Protein AF-A0A4Y9RFK7-F1 (afdb_monomer_lite)

Secondary structure (DSSP, 8-state):
----------------------------PPPP--PPPPPPPHHHHHHHHHHHHHHHHHHHHHHHHHHHHHHHTT-HHHHHHHHHHHHHHHHHHHHHHHHHHHHHHH-GGG---HHHHHHHHHHHHHHHHHHHHHHHHHHT--HHHHHHTTS------

Structure (mmCIF, N/CA/C/O backbone):
data_AF-A0A4Y9RFK7-F1
#
_entry.id   AF-A0A4Y9RFK7-F1
#
loop_
_atom_site.group_PDB
_atom_site.id
_atom_site.type_symbol
_atom_site.label_atom_id
_atom_site.label_alt_id
_atom_site.label_comp_id
_atom_site.label_asym_id
_atom_site.label_entity_id
_atom_site.label_seq_id
_atom_site.pdbx_PDB_ins_code
_atom_site.Cartn_x
_atom_site.Cartn_y
_atom_site.Cartn_z
_atom_site.occupancy
_atom_site.B_iso_or_equiv
_atom_site.auth_seq_id
_atom_site.auth_comp_id
_atom_site.auth_asym_id
_atom_site.auth_atom_id
_atom_site.pdbx_PDB_model_num
ATOM 1 N N . MET A 1 1 ? 50.201 -19.411 46.796 1.00 35.50 1 MET A N 1
ATOM 2 C CA . MET A 1 1 ? 49.651 -18.278 46.022 1.00 35.50 1 MET A CA 1
ATOM 3 C C . MET A 1 1 ? 48.158 -18.172 46.291 1.00 35.50 1 MET A C 1
ATOM 5 O O . MET A 1 1 ? 47.474 -19.176 46.194 1.00 35.50 1 MET A O 1
ATOM 9 N N . ARG A 1 2 ? 47.744 -16.964 46.696 1.00 42.09 2 ARG A N 1
ATOM 10 C CA . ARG A 1 2 ? 46.432 -16.292 46.585 1.00 42.09 2 ARG A CA 1
ATOM 11 C C . ARG A 1 2 ? 45.137 -17.130 46.530 1.00 42.09 2 ARG A C 1
ATOM 13 O O . ARG A 1 2 ? 44.749 -17.633 45.489 1.00 42.09 2 ARG A O 1
ATOM 20 N N . LEU A 1 3 ? 44.512 -17.160 47.710 1.00 41.53 3 LEU A N 1
ATOM 21 C CA . LEU A 1 3 ? 43.124 -16.854 48.103 1.00 41.53 3 LEU A CA 1
ATOM 22 C C . LEU A 1 3 ? 41.965 -16.941 47.089 1.00 41.53 3 LEU A C 1
ATOM 24 O O . LEU A 1 3 ? 41.988 -16.389 45.994 1.00 41.53 3 LEU A O 1
ATOM 28 N N . VAL A 1 4 ? 40.928 -17.585 47.627 1.00 50.56 4 VAL A N 1
ATOM 29 C CA . VAL A 1 4 ? 39.681 -18.140 47.097 1.00 50.56 4 VAL A CA 1
ATOM 30 C C . VAL A 1 4 ? 38.500 -17.186 47.356 1.00 50.56 4 VAL A C 1
ATOM 32 O O . VAL A 1 4 ? 38.401 -16.590 48.421 1.00 50.56 4 VAL A O 1
ATOM 35 N N . THR A 1 5 ? 37.651 -17.055 46.339 1.00 45.66 5 THR A N 1
ATOM 36 C CA . THR A 1 5 ? 36.180 -17.212 46.277 1.00 45.66 5 THR A CA 1
ATOM 37 C C . THR A 1 5 ? 35.266 -17.049 47.522 1.00 45.66 5 THR A C 1
ATOM 39 O O . THR A 1 5 ? 35.525 -17.614 48.576 1.00 45.66 5 THR A O 1
ATOM 42 N N . LEU A 1 6 ? 34.085 -16.451 47.249 1.00 46.66 6 LEU A N 1
ATOM 43 C CA . LEU A 1 6 ? 32.746 -16.560 47.890 1.00 46.66 6 LEU A CA 1
ATOM 44 C C . LEU A 1 6 ? 32.514 -15.997 49.309 1.00 46.66 6 LEU A C 1
ATOM 46 O O . LEU A 1 6 ? 33.067 -16.502 50.275 1.00 46.66 6 LEU A O 1
ATOM 50 N N . ALA A 1 7 ? 31.517 -15.103 49.439 1.00 46.25 7 ALA A N 1
ATOM 51 C CA . ALA A 1 7 ? 30.570 -15.112 50.565 1.00 46.25 7 ALA A CA 1
ATOM 52 C C . ALA A 1 7 ? 29.289 -14.292 50.280 1.00 46.25 7 ALA A C 1
ATOM 54 O O . ALA A 1 7 ? 29.321 -13.084 50.066 1.00 46.25 7 ALA A O 1
ATOM 55 N N . THR A 1 8 ? 28.161 -14.994 50.317 1.00 48.16 8 THR A N 1
ATOM 56 C CA . THR A 1 8 ? 26.777 -14.556 50.576 1.00 48.16 8 THR A CA 1
ATOM 57 C C . THR A 1 8 ? 26.568 -14.124 52.037 1.00 48.16 8 THR A C 1
ATOM 59 O O . THR A 1 8 ? 27.173 -14.745 52.905 1.00 48.16 8 THR A O 1
ATOM 62 N N . ALA A 1 9 ? 25.639 -13.201 52.334 1.00 42.56 9 ALA A N 1
ATOM 63 C CA . ALA A 1 9 ? 24.920 -13.120 53.627 1.00 42.56 9 ALA A CA 1
ATOM 64 C C . ALA A 1 9 ? 23.754 -12.106 53.524 1.00 42.56 9 ALA A C 1
ATOM 66 O O . ALA A 1 9 ? 23.988 -10.930 53.273 1.00 42.56 9 ALA A O 1
ATOM 67 N N . THR A 1 10 ? 22.492 -12.533 53.416 1.00 42.91 10 THR A N 1
ATOM 68 C CA . THR A 1 10 ? 21.522 -12.842 54.497 1.00 42.91 10 THR A CA 1
ATOM 69 C C . THR A 1 10 ? 21.111 -11.660 55.379 1.00 42.91 10 THR A C 1
ATOM 71 O O . THR A 1 10 ? 21.932 -11.000 56.004 1.00 42.91 10 THR A O 1
ATOM 74 N N . ALA A 1 11 ? 19.790 -11.475 55.442 1.00 46.78 11 ALA A N 1
ATOM 75 C CA . ALA A 1 11 ? 19.048 -10.544 56.275 1.00 46.78 11 ALA A CA 1
ATOM 76 C C . ALA A 1 11 ? 19.479 -10.548 57.750 1.00 46.78 11 ALA A C 1
ATOM 78 O O . ALA A 1 11 ? 19.645 -11.606 58.354 1.00 46.78 11 ALA A O 1
ATOM 79 N N . ALA A 1 12 ? 19.540 -9.358 58.347 1.00 43.34 12 ALA A N 1
ATOM 80 C CA . ALA A 1 12 ? 19.561 -9.179 59.792 1.00 43.34 12 ALA A CA 1
ATOM 81 C C . ALA A 1 12 ? 18.223 -8.569 60.234 1.00 43.34 12 ALA A C 1
ATOM 83 O O . ALA A 1 12 ? 18.027 -7.356 60.222 1.00 43.34 12 ALA A O 1
ATOM 84 N N . LEU A 1 13 ? 17.295 -9.447 60.615 1.00 45.72 13 LEU A N 1
ATOM 85 C CA . LEU A 1 13 ? 16.199 -9.127 61.524 1.00 45.72 13 LEU A CA 1
ATOM 86 C C . LEU A 1 13 ? 16.816 -8.846 62.901 1.00 45.72 13 LEU A C 1
ATOM 88 O O . LEU A 1 13 ? 17.139 -9.777 63.636 1.00 45.72 13 LEU A O 1
ATOM 92 N N . ALA A 1 14 ? 17.000 -7.574 63.245 1.00 48.59 14 ALA A N 1
ATOM 93 C CA . ALA A 1 14 ? 17.332 -7.164 64.604 1.00 48.59 14 ALA A CA 1
ATOM 94 C C . ALA A 1 14 ? 16.055 -6.689 65.307 1.00 48.59 14 ALA A C 1
ATOM 96 O O . ALA A 1 14 ? 15.638 -5.539 65.196 1.00 48.59 14 ALA A O 1
ATOM 97 N N . LEU A 1 15 ? 15.435 -7.630 66.019 1.00 48.38 15 LEU A N 1
ATOM 98 C CA . LEU A 1 15 ? 14.452 -7.387 67.068 1.00 48.38 15 LEU A CA 1
ATOM 99 C C . LEU A 1 15 ? 15.084 -6.514 68.164 1.00 48.38 15 LEU A C 1
ATOM 101 O O . LEU A 1 15 ? 15.942 -6.978 68.913 1.00 48.38 15 LEU A O 1
ATOM 105 N N . MET A 1 16 ? 14.628 -5.270 68.285 1.00 45.22 16 MET A N 1
ATOM 106 C CA . MET A 1 16 ? 14.790 -4.452 69.486 1.00 45.22 16 MET A CA 1
ATOM 107 C C . MET A 1 16 ? 13.395 -4.177 70.041 1.00 45.22 16 MET A C 1
ATOM 109 O O . MET A 1 16 ? 12.594 -3.464 69.443 1.00 45.22 16 MET A O 1
ATOM 113 N N . ALA A 1 17 ? 13.098 -4.829 71.162 1.00 47.25 17 ALA A N 1
ATOM 114 C CA . ALA A 1 17 ? 11.859 -4.693 71.903 1.00 47.25 17 ALA A CA 1
ATOM 115 C C . ALA A 1 17 ? 11.946 -3.506 72.876 1.00 47.25 17 ALA A C 1
ATOM 117 O O . ALA A 1 17 ? 12.784 -3.504 73.776 1.00 47.25 17 ALA A O 1
ATOM 118 N N . ALA A 1 18 ? 11.031 -2.546 72.734 1.00 38.84 18 ALA A N 1
ATOM 119 C CA . ALA A 1 18 ? 10.603 -1.625 73.787 1.00 38.84 18 ALA A CA 1
ATOM 120 C C . ALA A 1 18 ? 9.074 -1.397 73.652 1.00 38.84 18 ALA A C 1
ATOM 122 O O . ALA A 1 18 ? 8.593 -1.312 72.520 1.00 38.84 18 ALA A O 1
ATOM 123 N N . PRO A 1 19 ? 8.291 -1.362 74.752 1.00 47.94 19 PRO A N 1
ATOM 124 C CA . PRO A 1 19 ? 6.825 -1.330 74.708 1.00 47.94 19 PRO A CA 1
ATOM 125 C C . PRO A 1 19 ? 6.240 0.100 74.722 1.00 47.94 19 PRO A C 1
ATOM 127 O O . PRO A 1 19 ? 6.834 0.997 75.310 1.00 47.94 19 PRO A O 1
ATOM 130 N N . ALA A 1 20 ? 5.019 0.238 74.172 1.00 42.94 20 ALA A N 1
ATOM 131 C CA . ALA A 1 20 ? 4.104 1.403 74.187 1.00 42.94 20 ALA A CA 1
ATOM 132 C C . ALA A 1 20 ? 4.579 2.639 73.381 1.00 42.94 20 ALA A C 1
ATOM 134 O O . ALA A 1 20 ? 5.629 3.200 73.647 1.00 42.94 20 ALA A O 1
ATOM 135 N N . LEU A 1 21 ? 3.863 3.149 72.374 1.00 38.88 21 LEU A N 1
ATOM 136 C CA . LEU A 1 21 ? 2.421 3.391 72.244 1.00 38.88 21 LEU A CA 1
ATOM 137 C C . LEU A 1 21 ? 1.939 3.107 70.810 1.00 38.88 21 LEU A C 1
ATOM 139 O O . LEU A 1 21 ? 2.711 3.165 69.857 1.00 38.88 21 LEU A O 1
ATOM 143 N N . ALA A 1 22 ? 0.645 2.821 70.677 1.00 50.97 22 ALA A N 1
ATOM 144 C CA . ALA A 1 22 ? -0.059 2.639 69.417 1.00 50.97 22 ALA A CA 1
ATOM 145 C C . ALA A 1 22 ? 0.214 3.785 68.428 1.00 50.97 22 ALA A C 1
ATOM 147 O O . ALA A 1 22 ? -0.274 4.899 68.597 1.00 50.97 22 ALA A O 1
ATOM 148 N N . GLN A 1 23 ? 0.960 3.488 67.371 1.00 44.91 23 GLN A N 1
ATOM 149 C CA . GLN A 1 23 ? 0.908 4.255 66.141 1.00 44.91 23 GLN A CA 1
ATOM 150 C C . GLN A 1 23 ? 0.486 3.254 65.075 1.00 44.91 23 GLN A C 1
ATOM 152 O O . GLN A 1 23 ? 1.308 2.507 64.545 1.00 44.91 23 GLN A O 1
ATOM 157 N N . GLU A 1 24 ? -0.827 3.168 64.851 1.00 48.91 24 GLU A N 1
ATOM 158 C CA . GLU A 1 24 ? -1.377 2.567 63.642 1.00 48.91 24 GLU A CA 1
ATOM 159 C C . GLU A 1 24 ? -0.667 3.239 62.467 1.00 48.91 24 GLU A C 1
ATOM 161 O O . GLU A 1 24 ? -0.917 4.399 62.136 1.00 48.91 24 GLU A O 1
ATOM 166 N N . ALA A 1 25 ? 0.307 2.530 61.893 1.00 43.62 25 ALA A N 1
ATOM 167 C CA . ALA A 1 25 ? 0.841 2.886 60.598 1.00 43.62 25 ALA A CA 1
ATOM 168 C C . ALA A 1 25 ? -0.367 2.930 59.654 1.00 43.62 25 ALA A C 1
ATOM 170 O O . ALA A 1 25 ? -1.130 1.956 59.638 1.00 43.62 25 ALA A O 1
ATOM 171 N N . PRO A 1 26 ? -0.588 4.034 58.916 1.00 45.25 26 PRO A N 1
ATOM 172 C CA . PRO A 1 26 ? -1.678 4.085 57.962 1.00 45.25 26 PRO A CA 1
ATOM 173 C C . PRO A 1 26 ? -1.541 2.863 57.064 1.00 45.25 26 PRO A C 1
ATOM 175 O O . PRO A 1 26 ? -0.471 2.633 56.493 1.00 45.25 26 PRO A O 1
ATOM 178 N N . ALA A 1 27 ? -2.595 2.043 57.028 1.00 53.19 27 ALA A N 1
ATOM 179 C CA . ALA A 1 27 ? -2.667 0.891 56.150 1.00 53.19 27 ALA A CA 1
ATOM 180 C C . ALA A 1 27 ? -2.199 1.348 54.768 1.00 53.19 27 ALA A C 1
ATOM 182 O O . ALA A 1 27 ? -2.740 2.316 54.228 1.00 53.19 27 ALA A O 1
ATOM 183 N N . ALA A 1 28 ? -1.149 0.707 54.249 1.00 57.94 28 ALA A N 1
ATOM 184 C CA . ALA A 1 28 ? -0.650 0.990 52.918 1.00 57.94 28 ALA A CA 1
ATOM 185 C C . ALA A 1 28 ? -1.844 0.905 51.964 1.00 57.94 28 ALA A C 1
ATOM 187 O O . ALA A 1 28 ? -2.430 -0.168 51.799 1.00 57.94 28 ALA A O 1
ATOM 188 N N . GLN A 1 29 ? -2.257 2.049 51.410 1.00 62.91 29 GLN A N 1
ATOM 189 C CA . GLN A 1 29 ? -3.296 2.069 50.392 1.00 62.91 29 GLN A CA 1
ATOM 190 C C . GLN A 1 29 ? -2.832 1.123 49.282 1.00 62.91 29 GLN A C 1
ATOM 192 O O . GLN A 1 29 ? -1.682 1.244 48.844 1.00 62.91 29 GLN A O 1
ATOM 197 N N . PRO A 1 30 ? -3.667 0.163 48.850 1.00 58.84 30 PRO A N 1
ATOM 198 C CA . PRO A 1 30 ? -3.309 -0.685 47.730 1.00 58.84 30 PRO A CA 1
ATOM 199 C C . PRO A 1 30 ? -2.997 0.236 46.553 1.00 58.84 30 PRO A C 1
ATOM 201 O O . PRO A 1 30 ? -3.831 1.051 46.153 1.00 58.84 30 PRO A O 1
ATOM 204 N N . ALA A 1 31 ? -1.764 0.149 46.051 1.00 66.44 31 ALA A N 1
ATOM 205 C CA . ALA A 1 31 ? -1.384 0.841 44.835 1.00 66.44 31 ALA A CA 1
ATOM 206 C C . ALA A 1 31 ? -2.400 0.453 43.747 1.00 66.44 31 ALA A C 1
ATOM 208 O O . ALA A 1 31 ? -2.729 -0.735 43.643 1.00 66.44 31 ALA A O 1
ATOM 209 N N . PRO A 1 32 ? -2.940 1.414 42.975 1.00 60.94 32 PRO A N 1
ATOM 210 C CA . PRO A 1 32 ? -3.868 1.094 41.903 1.00 60.94 32 PRO A CA 1
ATOM 211 C C . PRO A 1 32 ? -3.211 0.062 40.990 1.00 60.94 32 PRO A C 1
ATOM 213 O O . PRO A 1 32 ? -2.111 0.283 40.479 1.00 60.94 32 PRO A O 1
ATOM 216 N N . ALA A 1 33 ? -3.868 -1.089 40.839 1.00 66.94 33 ALA A N 1
ATOM 217 C CA . ALA A 1 33 ? -3.428 -2.124 39.926 1.00 66.94 33 ALA A CA 1
ATOM 218 C C . ALA A 1 33 ? -3.358 -1.505 38.527 1.00 66.94 33 ALA A C 1
ATOM 220 O O . ALA A 1 33 ? -4.376 -1.096 37.968 1.00 66.94 33 ALA A O 1
ATOM 221 N N . GLN A 1 34 ? -2.147 -1.387 37.985 1.00 59.50 34 GLN A N 1
ATOM 222 C CA . GLN A 1 34 ? -1.961 -1.016 36.592 1.00 59.50 34 GLN A CA 1
ATOM 223 C C . GLN A 1 34 ? -2.602 -2.117 35.748 1.00 59.50 34 GLN A C 1
ATOM 225 O O . GLN A 1 34 ? -2.154 -3.264 35.766 1.00 59.50 34 GLN A O 1
ATOM 230 N N . ALA A 1 35 ? -3.697 -1.779 35.068 1.00 58.56 35 ALA A N 1
ATOM 231 C CA . ALA A 1 35 ? -4.326 -2.677 34.117 1.00 58.56 35 ALA A CA 1
ATOM 232 C C . ALA A 1 35 ? -3.308 -2.997 33.015 1.00 58.56 35 ALA A C 1
ATOM 234 O O . ALA A 1 35 ? -2.732 -2.089 32.413 1.00 58.56 35 ALA A O 1
ATOM 235 N N . ALA A 1 36 ? -3.066 -4.286 32.779 1.00 61.78 36 ALA A N 1
ATOM 236 C CA . ALA A 1 36 ? -2.283 -4.721 31.634 1.00 61.78 36 ALA A CA 1
ATOM 237 C C . ALA A 1 36 ? -2.958 -4.220 30.341 1.00 61.78 36 ALA A C 1
ATOM 239 O O . ALA A 1 36 ? -4.193 -4.213 30.281 1.00 61.78 36 ALA A O 1
ATOM 240 N N 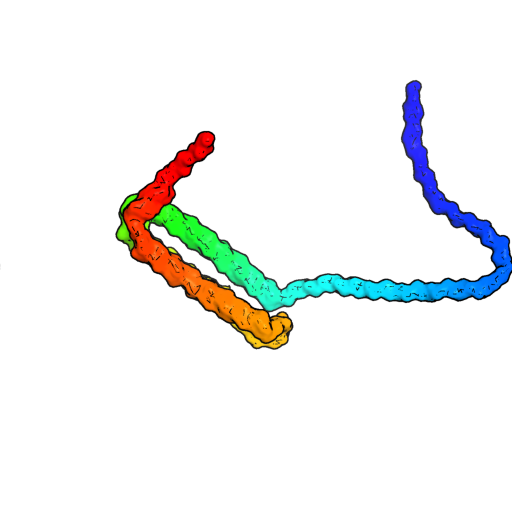. PRO A 1 37 ? -2.187 -3.798 29.320 1.00 55.50 37 PRO A N 1
ATOM 241 C CA . PRO A 1 37 ? -2.760 -3.390 28.045 1.00 55.50 37 PRO A CA 1
ATOM 242 C C . PRO A 1 37 ? -3.606 -4.534 27.474 1.00 55.50 37 PRO A C 1
ATOM 244 O O . PRO A 1 37 ? -3.174 -5.689 27.454 1.00 55.50 37 PRO A O 1
ATOM 247 N N . ALA A 1 38 ? -4.835 -4.212 27.067 1.00 64.75 38 ALA A N 1
ATOM 248 C CA . ALA A 1 38 ? -5.739 -5.174 26.456 1.00 64.75 38 ALA A CA 1
ATOM 249 C C . ALA A 1 38 ? -5.121 -5.709 25.156 1.00 64.75 38 ALA A C 1
ATOM 251 O O . ALA A 1 38 ? -4.535 -4.951 24.383 1.00 64.75 38 ALA A O 1
ATOM 252 N N . ALA A 1 39 ? -5.238 -7.017 24.929 1.00 69.31 39 ALA A N 1
ATOM 253 C CA . ALA A 1 39 ? -4.854 -7.614 23.656 1.00 69.31 39 ALA A CA 1
ATOM 254 C C . ALA A 1 39 ? -5.735 -7.049 22.523 1.00 69.31 39 ALA A C 1
ATOM 256 O O . ALA A 1 39 ? -6.917 -6.787 22.775 1.00 69.31 39 ALA A O 1
ATOM 257 N N . PRO A 1 40 ? -5.193 -6.884 21.300 1.00 74.12 40 PRO A N 1
ATOM 258 C CA . PRO A 1 40 ? -5.962 -6.385 20.167 1.00 74.12 40 PRO A CA 1
ATOM 259 C C . PRO A 1 40 ? -7.160 -7.292 19.898 1.00 74.12 40 PRO A C 1
ATOM 261 O O . PRO A 1 40 ? -7.071 -8.523 19.999 1.00 74.12 40 PRO A O 1
ATOM 264 N N . SER A 1 41 ? -8.290 -6.683 19.560 1.00 84.19 41 SER A N 1
ATOM 265 C CA . SER A 1 41 ? -9.490 -7.424 19.193 1.00 84.19 41 SER A CA 1
ATOM 266 C C . SER A 1 41 ? -9.277 -8.210 17.886 1.00 84.19 41 SER A C 1
ATOM 268 O O . SER A 1 41 ? -8.435 -7.850 17.060 1.00 84.19 41 SER A O 1
ATOM 270 N N . PRO A 1 42 ? -10.062 -9.275 17.634 1.00 86.19 42 PRO A N 1
ATOM 271 C CA . PRO A 1 42 ? -10.014 -9.996 16.361 1.00 86.19 42 PRO A CA 1
ATOM 272 C C . PRO A 1 42 ? -10.259 -9.095 15.141 1.00 86.19 42 PRO A C 1
ATOM 274 O O . PRO A 1 42 ? -9.704 -9.344 14.074 1.00 86.19 42 PRO A O 1
ATOM 277 N N . ALA A 1 43 ? -11.075 -8.048 15.301 1.00 85.62 43 ALA A N 1
ATOM 278 C CA . ALA A 1 43 ? -11.343 -7.069 14.255 1.00 85.62 43 ALA A CA 1
ATOM 279 C C . ALA A 1 43 ? -10.098 -6.223 13.947 1.00 85.62 43 ALA A C 1
ATOM 281 O O . ALA A 1 43 ? -9.722 -6.100 12.786 1.00 85.62 43 ALA A O 1
ATOM 282 N N . GLU A 1 44 ? -9.407 -5.719 14.973 1.00 87.00 44 GLU A N 1
ATOM 283 C CA . GLU A 1 44 ? -8.134 -5.003 14.800 1.00 87.00 44 GLU A CA 1
ATOM 284 C C . GLU A 1 44 ? -7.069 -5.890 14.145 1.00 87.00 44 GLU A C 1
ATOM 286 O O . GLU A 1 44 ? -6.373 -5.445 13.237 1.00 87.00 44 GLU A O 1
ATOM 291 N N . ALA A 1 45 ? -6.983 -7.165 14.538 1.00 90.19 45 ALA A N 1
ATOM 292 C CA . ALA A 1 45 ? -6.055 -8.114 13.925 1.00 90.19 45 ALA A CA 1
ATOM 293 C C . ALA A 1 45 ? -6.351 -8.355 12.431 1.00 90.19 45 ALA A C 1
ATOM 295 O O . ALA A 1 45 ? -5.424 -8.477 11.633 1.00 90.19 45 ALA A O 1
ATOM 296 N N . ALA A 1 46 ? -7.627 -8.394 12.032 1.00 89.31 46 ALA A N 1
ATOM 297 C CA . ALA A 1 46 ? -8.010 -8.529 10.626 1.00 89.31 46 ALA A CA 1
ATOM 298 C C . ALA A 1 46 ? -7.656 -7.278 9.802 1.00 89.31 46 ALA A C 1
ATOM 300 O O . ALA A 1 46 ? -7.184 -7.402 8.672 1.00 89.31 46 ALA A O 1
ATOM 301 N N . ILE A 1 47 ? -7.835 -6.082 10.372 1.00 92.81 47 ILE A N 1
ATOM 302 C CA . ILE A 1 47 ? -7.418 -4.825 9.732 1.00 92.81 47 ILE A CA 1
ATOM 303 C C . ILE A 1 47 ? -5.900 -4.755 9.599 1.00 92.81 47 ILE A C 1
ATOM 305 O O . ILE A 1 47 ? -5.413 -4.386 8.534 1.00 92.81 47 ILE A O 1
ATOM 309 N N . GLN A 1 48 ? -5.162 -5.147 10.639 1.00 92.62 48 GLN A N 1
ATOM 310 C CA . GLN A 1 48 ? -3.703 -5.230 10.600 1.00 92.62 48 GLN A CA 1
ATOM 311 C C . GLN A 1 48 ? -3.240 -6.155 9.467 1.00 92.62 48 GLN A C 1
ATOM 313 O O . GLN A 1 48 ? -2.405 -5.753 8.664 1.00 92.62 48 GLN A O 1
ATOM 318 N N . ALA A 1 49 ? -3.839 -7.342 9.343 1.00 92.94 49 ALA A N 1
ATOM 319 C CA . ALA A 1 49 ? -3.489 -8.293 8.291 1.00 92.94 49 ALA A CA 1
ATOM 320 C C . ALA A 1 49 ? -3.756 -7.742 6.877 1.00 92.94 49 ALA A C 1
ATOM 322 O O . ALA A 1 49 ? -2.928 -7.918 5.980 1.00 92.94 49 ALA A O 1
ATOM 323 N N . GLU A 1 50 ? -4.878 -7.044 6.655 1.00 92.19 50 GLU A N 1
ATOM 324 C CA . GLU A 1 50 ? -5.113 -6.401 5.354 1.00 92.19 50 GLU A CA 1
ATOM 325 C C . GLU A 1 50 ? -4.211 -5.185 5.121 1.00 92.19 50 GLU A C 1
ATOM 327 O O . GLU A 1 50 ? -3.831 -4.948 3.974 1.00 92.19 50 GLU A O 1
ATOM 332 N N . ALA A 1 51 ? -3.811 -4.457 6.168 1.00 93.25 51 ALA A N 1
ATOM 333 C CA . ALA A 1 51 ? -2.830 -3.380 6.056 1.00 93.25 51 ALA A CA 1
ATOM 334 C C . ALA A 1 51 ? -1.462 -3.920 5.614 1.00 93.25 51 ALA A C 1
ATOM 336 O O . ALA A 1 51 ? -0.897 -3.421 4.644 1.00 93.25 51 ALA A O 1
ATOM 337 N N . GLU A 1 52 ? -0.972 -4.983 6.258 1.00 95.06 52 GLU A N 1
ATOM 338 C CA . GLU A 1 52 ? 0.283 -5.655 5.895 1.00 95.06 52 GLU A CA 1
ATOM 339 C C . GLU A 1 52 ? 0.237 -6.185 4.461 1.00 95.06 52 GLU A C 1
ATOM 341 O O . GLU A 1 52 ? 1.179 -6.021 3.684 1.00 95.06 52 GLU A O 1
ATOM 346 N N . LYS A 1 53 ? -0.890 -6.786 4.072 1.00 94.25 53 LYS A N 1
ATOM 347 C CA . LYS A 1 53 ? -1.090 -7.249 2.703 1.00 94.25 53 LYS A CA 1
ATOM 348 C C . LYS A 1 53 ? -1.059 -6.083 1.725 1.00 94.25 53 LYS A C 1
ATOM 350 O O . LYS A 1 53 ? -0.364 -6.183 0.717 1.00 94.25 53 LYS A O 1
ATOM 355 N N . PHE A 1 54 ? -1.804 -5.007 1.986 1.00 94.88 54 PHE A N 1
ATOM 356 C CA . PHE A 1 54 ? -1.810 -3.793 1.166 1.00 94.88 54 PHE A CA 1
ATOM 357 C C . PHE A 1 54 ? -0.406 -3.207 1.005 1.00 94.88 54 PHE A C 1
ATOM 359 O O . PHE A 1 54 ? 0.001 -2.954 -0.128 1.00 94.88 54 PHE A O 1
ATOM 366 N N . GLU A 1 55 ? 0.350 -3.076 2.093 1.00 94.44 55 GLU A N 1
ATOM 367 C CA . GLU A 1 55 ? 1.737 -2.601 2.082 1.00 94.44 55 GLU A CA 1
ATOM 368 C C . GLU A 1 55 ? 2.624 -3.474 1.187 1.00 94.44 55 GLU A C 1
ATOM 370 O O . GLU A 1 55 ? 3.195 -2.970 0.218 1.00 94.44 55 GLU A O 1
ATOM 375 N N . ALA A 1 56 ? 2.627 -4.791 1.408 1.00 95.25 56 ALA A N 1
ATOM 376 C CA . ALA A 1 56 ? 3.386 -5.731 0.585 1.00 95.25 56 ALA A CA 1
ATOM 377 C C . ALA A 1 56 ? 2.971 -5.675 -0.898 1.00 95.25 56 ALA A C 1
ATOM 379 O O . ALA A 1 56 ? 3.803 -5.792 -1.800 1.00 95.25 56 ALA A O 1
ATOM 380 N N . GLY A 1 57 ? 1.680 -5.462 -1.170 1.00 93.50 57 GLY A N 1
ATOM 381 C CA . GLY A 1 57 ? 1.171 -5.272 -2.526 1.00 93.50 57 GLY A CA 1
ATOM 382 C C . GLY A 1 57 ? 1.709 -4.000 -3.180 1.00 93.50 57 GLY A C 1
ATOM 383 O O . GLY A 1 57 ? 2.134 -4.033 -4.333 1.00 93.50 57 GLY A O 1
ATOM 384 N N . VAL A 1 58 ? 1.752 -2.887 -2.447 1.00 92.44 58 VAL A N 1
ATOM 385 C CA . VAL A 1 58 ? 2.314 -1.620 -2.936 1.00 92.44 58 VAL A CA 1
ATOM 386 C C . VAL A 1 58 ? 3.817 -1.743 -3.193 1.00 92.44 58 VAL A C 1
ATOM 388 O O . VAL A 1 58 ? 4.299 -1.259 -4.219 1.00 92.44 58 VAL A O 1
ATOM 391 N N . GLU A 1 59 ? 4.568 -2.400 -2.312 1.00 94.44 59 GLU A N 1
ATOM 392 C CA . GLU A 1 59 ? 5.998 -2.665 -2.519 1.00 94.44 59 GLU A CA 1
ATOM 393 C C . GLU A 1 59 ? 6.242 -3.518 -3.768 1.00 94.44 59 GLU A C 1
ATOM 395 O O . GLU A 1 59 ? 7.073 -3.171 -4.613 1.00 94.44 59 GLU A O 1
ATOM 400 N N . GLN A 1 60 ? 5.472 -4.595 -3.931 1.00 95.31 60 GLN A N 1
ATOM 401 C CA . GLN A 1 60 ? 5.567 -5.462 -5.100 1.00 95.31 60 GLN A CA 1
ATOM 402 C C . GLN A 1 60 ? 5.220 -4.709 -6.390 1.00 95.31 60 GLN A C 1
ATOM 404 O O . GLN A 1 60 ? 5.971 -4.787 -7.364 1.00 95.31 60 GLN A O 1
ATOM 409 N N . MET A 1 61 ? 4.140 -3.923 -6.382 1.00 94.81 61 MET A N 1
ATOM 410 C CA . MET A 1 61 ? 3.745 -3.089 -7.516 1.00 94.81 61 MET A CA 1
ATOM 411 C C . MET A 1 61 ? 4.874 -2.132 -7.911 1.00 94.81 61 MET A C 1
ATOM 413 O O . MET A 1 61 ? 5.201 -2.006 -9.091 1.00 94.81 61 MET A O 1
ATOM 417 N N . GLN A 1 62 ? 5.498 -1.462 -6.939 1.00 92.50 62 GLN A N 1
ATOM 418 C CA . GLN A 1 62 ? 6.617 -0.557 -7.203 1.00 92.50 62 GLN A CA 1
ATOM 419 C C . GLN A 1 62 ? 7.814 -1.294 -7.810 1.00 92.50 62 GLN A C 1
ATOM 421 O O . GLN A 1 62 ? 8.402 -0.800 -8.774 1.00 92.50 62 GLN A O 1
ATOM 426 N N . ALA A 1 63 ? 8.150 -2.482 -7.302 1.00 95.00 63 ALA A N 1
ATOM 427 C CA . ALA A 1 63 ? 9.226 -3.300 -7.853 1.00 95.00 63 ALA A CA 1
ATOM 428 C C . ALA A 1 63 ? 8.947 -3.719 -9.309 1.00 95.00 63 ALA A C 1
ATOM 430 O O . ALA A 1 63 ? 9.829 -3.594 -10.163 1.00 95.00 63 ALA A O 1
ATOM 431 N N . GLU A 1 64 ? 7.718 -4.145 -9.623 1.00 95.81 64 GLU A N 1
ATOM 432 C CA . GLU A 1 64 ? 7.300 -4.466 -10.995 1.00 95.81 64 GLU A CA 1
ATOM 433 C C . GLU A 1 64 ? 7.415 -3.244 -11.917 1.00 95.81 64 GLU A C 1
ATOM 435 O O . GLU A 1 64 ? 7.965 -3.343 -13.014 1.00 95.81 64 GLU A O 1
ATOM 440 N N . LEU A 1 65 ? 6.977 -2.066 -11.466 1.00 94.19 65 LEU A N 1
ATOM 441 C CA . LEU A 1 65 ? 7.061 -0.830 -12.248 1.00 94.19 65 LEU A CA 1
ATOM 442 C C . LEU A 1 65 ? 8.511 -0.378 -12.482 1.00 94.19 65 LEU A C 1
ATOM 444 O O . LEU A 1 65 ? 8.844 0.087 -13.573 1.00 94.19 65 LEU A O 1
ATOM 448 N N . VAL A 1 66 ? 9.410 -0.555 -11.511 1.00 92.88 66 VAL A N 1
ATOM 449 C CA . VAL A 1 66 ? 10.852 -0.306 -11.700 1.00 92.88 66 VAL A CA 1
ATOM 450 C C . VAL A 1 66 ? 11.456 -1.281 -12.717 1.00 92.88 66 VAL A C 1
ATOM 452 O O . VAL A 1 66 ? 12.235 -0.866 -13.584 1.00 92.88 66 VAL A O 1
ATOM 455 N N . ALA A 1 67 ? 11.076 -2.559 -12.666 1.00 94.69 67 ALA A N 1
ATOM 456 C CA . ALA A 1 67 ? 11.519 -3.555 -13.639 1.00 94.69 67 ALA A CA 1
ATOM 457 C C . ALA A 1 67 ? 11.023 -3.222 -15.055 1.00 94.69 67 ALA A C 1
ATOM 459 O O . ALA A 1 67 ? 11.806 -3.260 -16.006 1.00 94.69 67 ALA A O 1
ATOM 460 N N . LEU A 1 68 ? 9.760 -2.811 -15.194 1.00 95.12 68 LEU A N 1
ATOM 461 C CA . LEU A 1 68 ? 9.189 -2.372 -16.468 1.00 95.12 68 LEU A CA 1
ATOM 462 C C . LEU A 1 68 ? 9.863 -1.112 -17.004 1.00 95.12 68 LEU A C 1
ATOM 464 O O . LEU A 1 68 ? 10.149 -1.040 -18.196 1.00 95.12 68 LEU A O 1
ATOM 468 N N . ARG A 1 69 ? 10.180 -0.144 -16.140 1.00 92.44 69 ARG A N 1
ATOM 469 C CA . ARG A 1 69 ? 10.953 1.047 -16.523 1.00 92.44 69 ARG A CA 1
ATOM 470 C C . ARG A 1 69 ? 12.314 0.664 -17.094 1.00 92.44 69 ARG A C 1
ATOM 472 O O . ARG A 1 69 ? 12.702 1.158 -18.147 1.00 92.44 69 ARG A O 1
ATOM 479 N N . THR A 1 70 ? 13.014 -0.238 -16.413 1.00 91.88 70 THR A N 1
ATOM 480 C CA . THR A 1 70 ? 14.330 -0.729 -16.841 1.00 91.88 70 THR A CA 1
ATOM 481 C C . THR A 1 70 ? 14.236 -1.468 -18.177 1.00 91.88 70 THR A C 1
ATOM 483 O O . THR A 1 70 ? 15.052 -1.244 -19.064 1.00 91.88 70 THR A O 1
ATOM 486 N N . ALA A 1 71 ? 13.214 -2.310 -18.352 1.00 92.88 71 ALA A N 1
ATOM 487 C CA . ALA A 1 71 ? 12.985 -3.050 -19.591 1.00 92.88 71 ALA A CA 1
ATOM 488 C C . ALA A 1 71 ? 12.544 -2.154 -20.763 1.00 92.88 71 ALA A C 1
ATOM 490 O O . ALA A 1 71 ? 12.829 -2.470 -21.918 1.00 92.88 71 ALA A O 1
ATOM 491 N N . ALA A 1 72 ? 11.838 -1.056 -20.484 1.00 93.00 72 ALA A N 1
ATOM 492 C CA . ALA A 1 72 ? 11.396 -0.095 -21.489 1.00 93.00 72 ALA A CA 1
ATOM 493 C C . ALA A 1 72 ? 12.518 0.854 -21.944 1.00 93.00 72 ALA A C 1
ATOM 495 O O . ALA A 1 72 ? 12.487 1.348 -23.072 1.00 93.00 72 ALA A O 1
ATOM 496 N N . GLY A 1 73 ? 13.524 1.115 -21.105 1.00 90.19 73 GLY A N 1
ATOM 497 C CA . GLY A 1 73 ? 14.584 2.062 -21.441 1.00 90.19 73 GLY A CA 1
ATOM 498 C C . GLY A 1 73 ? 14.017 3.475 -21.621 1.00 90.19 73 GLY A C 1
ATOM 499 O O . GLY A 1 73 ? 13.313 3.976 -20.747 1.00 90.19 73 GLY A O 1
ATOM 500 N N . ALA A 1 74 ? 14.316 4.127 -22.745 1.00 90.12 74 ALA A N 1
ATOM 501 C CA . ALA A 1 74 ? 13.766 5.445 -23.085 1.00 90.12 74 ALA A CA 1
ATOM 502 C C . 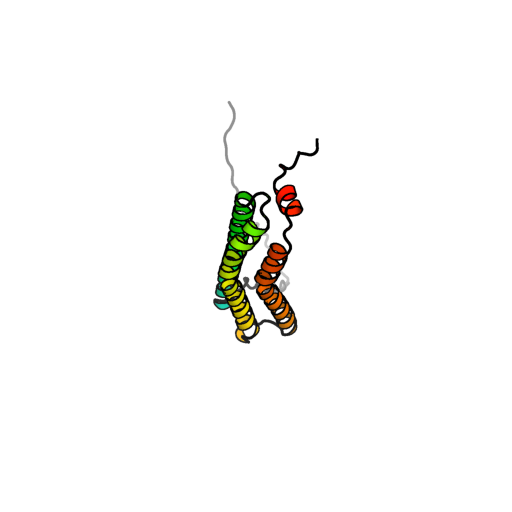ALA A 1 74 ? 12.385 5.381 -23.779 1.00 90.12 74 ALA A C 1
ATOM 504 O O . ALA A 1 74 ? 11.832 6.420 -24.146 1.00 90.12 74 ALA A O 1
ATOM 505 N N . ASP A 1 75 ? 11.824 4.184 -23.983 1.00 94.31 75 ASP A N 1
ATOM 506 C CA . ASP A 1 75 ? 10.532 4.005 -24.647 1.00 94.31 75 ASP A CA 1
ATOM 507 C C . ASP A 1 75 ? 9.370 4.266 -23.674 1.00 94.31 75 ASP A C 1
ATOM 509 O O . ASP A 1 75 ? 8.885 3.380 -22.964 1.00 94.31 75 ASP A O 1
ATOM 513 N N . ALA A 1 76 ? 8.916 5.520 -23.647 1.00 93.25 76 ALA A N 1
ATOM 514 C CA . ALA A 1 76 ? 7.796 5.939 -22.812 1.00 93.25 76 ALA A CA 1
ATOM 515 C C . ALA A 1 76 ? 6.479 5.249 -23.173 1.00 93.25 76 ALA A C 1
ATOM 517 O O . ALA A 1 76 ? 5.712 4.903 -22.275 1.00 93.25 76 ALA A O 1
ATOM 518 N N . ALA A 1 77 ? 6.229 4.998 -24.460 1.00 94.62 77 ALA A N 1
ATOM 519 C CA . ALA A 1 77 ? 5.003 4.342 -24.899 1.00 94.62 77 ALA A CA 1
ATOM 520 C C . ALA A 1 77 ? 4.958 2.889 -24.410 1.00 94.62 77 ALA A C 1
ATOM 522 O O . ALA A 1 77 ? 3.927 2.436 -23.909 1.00 94.62 77 ALA A O 1
ATOM 523 N N . LYS A 1 78 ? 6.092 2.183 -24.477 1.00 94.94 78 LYS A N 1
ATOM 524 C CA . LYS A 1 78 ? 6.240 0.835 -23.925 1.00 94.94 78 LYS A CA 1
ATOM 525 C C . LYS A 1 78 ? 6.069 0.815 -22.409 1.00 94.94 78 LYS A C 1
ATOM 527 O O . LYS A 1 78 ? 5.291 0.008 -21.908 1.00 94.94 78 LYS A O 1
ATOM 532 N N . TYR A 1 79 ? 6.746 1.709 -21.681 1.00 96.19 79 TYR A N 1
ATOM 533 C CA . TYR A 1 79 ? 6.599 1.793 -20.223 1.00 96.19 79 TYR A CA 1
ATOM 534 C C . TYR A 1 79 ? 5.140 2.030 -19.821 1.00 96.19 79 TYR A C 1
ATOM 536 O O . TYR A 1 79 ? 4.631 1.342 -18.937 1.00 96.19 79 TYR A O 1
ATOM 544 N N . GLN A 1 80 ? 4.454 2.957 -20.493 1.00 94.44 80 GLN A N 1
ATOM 545 C CA . GLN A 1 80 ? 3.042 3.237 -20.250 1.00 94.44 80 GLN A CA 1
ATOM 546 C C . GLN A 1 80 ? 2.167 2.009 -20.510 1.00 94.44 80 GLN A C 1
ATOM 548 O O . GLN A 1 80 ? 1.405 1.612 -19.630 1.00 94.44 80 GLN A O 1
ATOM 553 N N . ALA A 1 81 ? 2.294 1.386 -21.682 1.00 95.88 81 ALA A N 1
ATOM 554 C CA . ALA A 1 81 ? 1.481 0.233 -22.063 1.00 95.88 81 ALA A CA 1
ATOM 555 C C . ALA A 1 81 ? 1.657 -0.954 -21.102 1.00 95.88 81 ALA A C 1
ATOM 557 O O . ALA A 1 81 ? 0.666 -1.552 -20.682 1.00 95.88 81 ALA A O 1
ATOM 558 N N . ASP A 1 82 ? 2.897 -1.254 -20.710 1.00 96.94 82 ASP A N 1
ATOM 559 C CA . ASP A 1 82 ? 3.206 -2.410 -19.866 1.00 96.94 82 ASP A CA 1
ATOM 560 C C . ASP A 1 82 ? 2.867 -2.165 -18.382 1.00 96.94 82 ASP A C 1
ATOM 562 O O . ASP A 1 82 ? 2.547 -3.106 -17.655 1.00 96.94 82 ASP A O 1
ATOM 566 N N . SER A 1 83 ? 2.892 -0.909 -17.921 1.00 96.62 83 SER A N 1
ATOM 567 C CA . SER A 1 83 ? 2.663 -0.554 -16.509 1.00 96.62 83 SER A CA 1
ATOM 568 C C . SER A 1 83 ? 1.185 -0.468 -16.121 1.00 96.62 83 SER A C 1
ATOM 570 O O . SER A 1 83 ? 0.821 -0.778 -14.986 1.00 96.62 83 SER A O 1
ATOM 572 N N . GLN A 1 84 ? 0.305 -0.076 -17.047 1.00 95.19 84 GLN A N 1
ATOM 573 C CA . GLN A 1 84 ? -1.140 0.004 -16.794 1.00 95.19 84 GLN A CA 1
ATOM 574 C C . GLN A 1 84 ? -1.772 -1.312 -16.294 1.00 95.19 84 GLN A C 1
ATOM 576 O O . GLN A 1 84 ? -2.503 -1.269 -15.299 1.00 95.19 84 GLN A O 1
ATOM 581 N N . PRO A 1 85 ? -1.517 -2.489 -16.908 1.00 96.25 85 PRO A N 1
ATOM 582 C CA . PRO A 1 85 ? -2.081 -3.747 -16.422 1.00 96.25 85 PRO A CA 1
ATOM 583 C C . PRO A 1 85 ? -1.531 -4.160 -15.052 1.00 96.25 85 PRO A C 1
ATOM 585 O O . PRO A 1 85 ? -2.252 -4.814 -14.297 1.00 96.25 85 PRO A O 1
ATOM 588 N N . VAL A 1 86 ? -0.298 -3.763 -14.706 1.00 96.56 86 VAL A N 1
ATOM 589 C CA . VAL A 1 86 ? 0.249 -3.972 -13.357 1.00 96.56 86 VAL A CA 1
ATOM 590 C C . VAL A 1 86 ? -0.586 -3.190 -12.352 1.00 96.56 86 VAL A C 1
ATOM 592 O O . VAL A 1 86 ? -1.175 -3.795 -11.464 1.00 96.56 86 VAL A O 1
ATOM 595 N N . VAL A 1 87 ? -0.749 -1.876 -12.531 1.00 95.06 87 VAL A N 1
ATOM 596 C CA . VAL A 1 87 ? -1.532 -1.055 -11.588 1.00 95.06 87 VAL A CA 1
ATOM 597 C C . VAL A 1 87 ? -2.991 -1.516 -11.494 1.00 95.06 87 VAL A C 1
ATOM 599 O O . VAL A 1 87 ? -3.557 -1.565 -10.401 1.00 95.06 87 VAL A O 1
ATOM 602 N N . ALA A 1 88 ? -3.599 -1.925 -12.611 1.00 95.19 88 ALA A N 1
ATOM 603 C CA . ALA A 1 88 ? -4.963 -2.454 -12.620 1.00 95.19 88 ALA A CA 1
ATOM 604 C C . ALA A 1 88 ? -5.128 -3.721 -11.759 1.00 95.19 88 ALA A C 1
ATOM 606 O O . ALA A 1 88 ? -6.183 -3.911 -11.154 1.00 95.19 88 ALA A O 1
ATOM 607 N N . ARG A 1 89 ? -4.091 -4.565 -11.651 1.00 95.62 89 ARG A N 1
ATOM 608 C CA . ARG A 1 89 ? -4.100 -5.759 -10.787 1.00 95.62 89 ARG A CA 1
ATOM 609 C C . ARG A 1 89 ? -4.152 -5.405 -9.297 1.00 95.62 89 ARG A C 1
ATOM 611 O O . ARG A 1 89 ? -4.718 -6.173 -8.524 1.00 95.62 89 ARG A O 1
ATOM 618 N N . TYR A 1 90 ? -3.606 -4.253 -8.909 1.00 94.19 90 TYR A N 1
ATOM 619 C CA . TYR A 1 90 ? -3.543 -3.799 -7.514 1.00 94.19 90 TYR A CA 1
ATOM 620 C C . TYR A 1 90 ? -4.745 -2.952 -7.076 1.00 94.19 90 TYR A C 1
ATOM 622 O O . TYR A 1 90 ? -5.003 -2.832 -5.879 1.00 94.19 90 TYR A O 1
ATOM 630 N N . GLN A 1 91 ? -5.534 -2.423 -8.017 1.00 93.50 91 GLN A N 1
ATOM 631 C CA . GLN A 1 91 ? -6.792 -1.717 -7.738 1.00 93.50 91 GLN A CA 1
ATOM 632 C C . GLN A 1 91 ? -7.724 -2.472 -6.756 1.00 93.50 91 GLN A C 1
ATOM 634 O O . GLN A 1 91 ? -8.050 -1.895 -5.718 1.00 93.50 91 GLN A O 1
ATOM 639 N N . PRO A 1 92 ? -8.096 -3.752 -6.981 1.00 94.94 92 PRO A N 1
ATOM 640 C CA . PRO A 1 92 ? -9.008 -4.464 -6.078 1.00 94.94 92 PRO A CA 1
ATOM 641 C C . PRO A 1 92 ? -8.447 -4.656 -4.664 1.00 94.94 92 PRO A C 1
ATOM 643 O O . PRO A 1 92 ? -9.211 -4.799 -3.714 1.00 94.94 92 PRO A O 1
ATOM 646 N N . GLN A 1 93 ? -7.124 -4.664 -4.502 1.00 93.56 93 GLN A N 1
ATOM 647 C CA . GLN A 1 93 ? -6.492 -4.785 -3.193 1.00 93.56 93 GLN A CA 1
ATOM 648 C C . GLN A 1 93 ? -6.596 -3.483 -2.392 1.00 93.56 93 GLN A C 1
ATOM 650 O O . GLN A 1 93 ? -6.878 -3.525 -1.195 1.00 93.56 93 GLN A O 1
ATOM 655 N N . ALA A 1 94 ? -6.413 -2.335 -3.051 1.00 93.50 94 ALA A N 1
ATOM 656 C CA . ALA A 1 94 ? -6.648 -1.029 -2.439 1.00 93.50 94 ALA A CA 1
ATOM 657 C C . ALA A 1 94 ? -8.115 -0.877 -2.011 1.00 93.50 94 ALA A C 1
ATOM 659 O O . ALA A 1 94 ? -8.392 -0.443 -0.894 1.00 93.50 94 ALA A O 1
ATOM 660 N N . ASP A 1 95 ? -9.046 -1.291 -2.876 1.00 95.19 95 ASP A N 1
ATOM 661 C CA . ASP A 1 95 ? -10.480 -1.245 -2.590 1.00 95.19 95 ASP A CA 1
ATOM 662 C C . ASP A 1 95 ? -10.846 -2.156 -1.406 1.00 95.19 95 ASP A C 1
ATOM 664 O O . ASP A 1 95 ? -11.526 -1.710 -0.484 1.00 95.19 95 ASP A O 1
ATOM 668 N N . ALA A 1 96 ? -10.319 -3.385 -1.364 1.00 94.12 96 ALA A N 1
ATOM 669 C CA . ALA A 1 96 ? -10.562 -4.322 -0.266 1.00 94.12 96 ALA A CA 1
ATOM 670 C C . ALA A 1 96 ? -10.072 -3.792 1.092 1.00 94.12 96 ALA A C 1
ATOM 672 O O . ALA A 1 96 ? -10.792 -3.889 2.088 1.00 94.12 96 ALA A O 1
ATOM 673 N N . PHE A 1 97 ? -8.874 -3.201 1.146 1.00 96.50 97 PHE A N 1
ATOM 674 C CA . PHE A 1 97 ? -8.357 -2.625 2.389 1.00 96.50 97 PHE A CA 1
ATOM 675 C C . PHE A 1 97 ? -9.166 -1.395 2.829 1.00 96.50 97 PHE A C 1
ATOM 677 O O . PHE A 1 97 ? -9.520 -1.252 4.001 1.00 96.50 97 PHE A O 1
ATOM 684 N N . ALA A 1 98 ? -9.526 -0.533 1.877 1.00 96.19 98 ALA A N 1
ATOM 685 C CA . ALA A 1 98 ? -10.394 0.616 2.108 1.00 96.19 98 ALA A CA 1
ATOM 686 C C . ALA A 1 98 ? -11.780 0.213 2.650 1.00 96.19 98 ALA A C 1
ATOM 688 O O . ALA A 1 98 ? -12.301 0.851 3.572 1.00 96.19 98 ALA A O 1
ATOM 689 N N . ASP A 1 99 ? -12.371 -0.853 2.111 1.00 95.62 99 ASP A N 1
ATOM 690 C CA . ASP A 1 99 ? -13.645 -1.395 2.584 1.00 95.62 99 ASP A CA 1
ATOM 691 C C . ASP A 1 99 ? -13.522 -1.974 3.996 1.00 95.62 99 ASP A C 1
ATOM 693 O O . ASP A 1 99 ? -14.387 -1.719 4.836 1.00 95.62 99 ASP A O 1
ATOM 697 N N . ALA A 1 100 ? -12.423 -2.673 4.296 1.00 94.44 100 ALA A N 1
ATOM 698 C CA . ALA A 1 100 ? -12.158 -3.204 5.630 1.00 94.44 100 ALA A CA 1
ATOM 699 C C . ALA A 1 100 ? -12.061 -2.080 6.681 1.00 94.44 100 ALA A C 1
ATOM 701 O O . ALA A 1 100 ? -12.731 -2.139 7.713 1.00 94.44 100 ALA A O 1
ATOM 702 N N . LEU A 1 101 ? -11.306 -1.012 6.397 1.00 94.56 101 LEU A N 1
ATOM 703 C CA . LEU A 1 101 ? -11.202 0.161 7.278 1.00 94.56 101 LEU A CA 1
ATOM 704 C C . LEU A 1 101 ? -12.542 0.876 7.470 1.00 94.56 101 LEU A C 1
ATOM 706 O O . LEU A 1 101 ? -12.867 1.300 8.580 1.00 94.56 101 LEU A O 1
ATOM 710 N N . THR A 1 102 ? -13.331 0.994 6.401 1.00 94.69 102 THR A N 1
ATOM 711 C CA . THR A 1 102 ? -14.671 1.593 6.469 1.00 94.69 102 THR A CA 1
ATOM 712 C C . THR A 1 102 ? -15.591 0.763 7.360 1.00 94.69 102 THR A C 1
ATOM 714 O O . THR A 1 102 ? -16.286 1.318 8.211 1.00 94.69 102 THR A O 1
ATOM 717 N N . ALA A 1 103 ? -15.577 -0.561 7.196 1.00 93.06 103 ALA A N 1
ATOM 718 C CA . ALA A 1 103 ? -16.371 -1.477 8.004 1.00 93.06 103 ALA A CA 1
ATOM 719 C C . ALA A 1 103 ? -15.962 -1.430 9.482 1.00 93.06 103 ALA A C 1
ATOM 721 O O . ALA A 1 103 ? -16.831 -1.350 10.346 1.00 93.06 103 ALA A O 1
ATOM 722 N N . PHE A 1 104 ? -14.657 -1.403 9.770 1.00 92.88 104 PHE A N 1
ATOM 723 C CA . PHE A 1 104 ? -14.141 -1.281 11.134 1.00 92.88 104 PHE A CA 1
ATOM 724 C C . PHE A 1 104 ? -14.566 0.032 11.796 1.00 92.88 104 PHE A C 1
ATOM 726 O O . PHE A 1 104 ? -15.076 0.019 12.910 1.00 92.88 104 PHE A O 1
ATOM 733 N N . ALA A 1 105 ? -14.429 1.164 11.102 1.00 92.94 105 ALA A N 1
ATOM 734 C CA . ALA A 1 105 ? -14.821 2.466 11.642 1.00 92.94 105 ALA A CA 1
ATOM 735 C C . ALA A 1 105 ? -16.337 2.600 11.864 1.00 92.94 105 ALA A C 1
ATOM 737 O O . ALA A 1 105 ? -16.762 3.336 12.756 1.00 92.94 105 ALA A O 1
ATOM 738 N N . ALA A 1 106 ? -17.144 1.917 11.048 1.00 91.00 106 ALA A N 1
ATOM 739 C CA . ALA A 1 106 ? -18.598 1.897 11.168 1.00 91.00 106 ALA A CA 1
ATOM 740 C C . ALA A 1 106 ? -19.107 0.931 12.254 1.00 91.00 106 ALA A C 1
ATOM 742 O O . ALA A 1 106 ? -20.262 1.050 12.667 1.00 91.00 106 ALA A O 1
ATOM 743 N N . ASP A 1 107 ? -18.278 -0.010 12.715 1.00 90.31 107 ASP A N 1
ATOM 744 C CA . ASP A 1 107 ? -18.647 -0.954 13.765 1.00 90.31 107 ASP A CA 1
ATOM 745 C C . ASP A 1 107 ? -18.647 -0.258 15.137 1.00 90.31 107 ASP A C 1
ATOM 747 O O . ASP A 1 107 ? -17.587 0.155 15.610 1.00 90.31 107 ASP A O 1
ATOM 751 N N . PRO A 1 108 ? -19.791 -0.138 15.835 1.00 85.94 108 PRO A N 1
ATOM 752 C CA . PRO A 1 108 ? -19.828 0.448 17.173 1.00 85.94 108 PRO A CA 1
ATOM 753 C C . PRO A 1 108 ? -19.005 -0.340 18.205 1.00 85.94 108 PRO A C 1
ATOM 755 O O . PRO A 1 108 ? -18.605 0.233 19.219 1.00 85.94 108 PRO A O 1
ATOM 758 N N . ALA A 1 109 ? -18.726 -1.628 17.968 1.00 86.81 109 ALA A N 1
ATOM 759 C CA . ALA A 1 109 ? -17.884 -2.437 18.848 1.00 86.81 109 ALA A CA 1
ATOM 760 C C . ALA A 1 109 ? -16.381 -2.128 18.711 1.00 86.81 109 ALA A C 1
ATOM 762 O O . ALA A 1 109 ? -15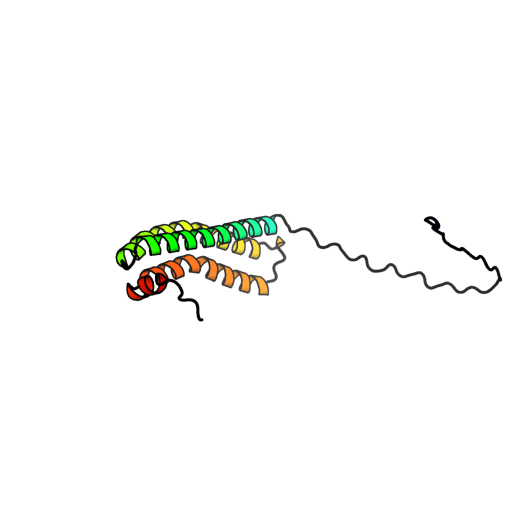.610 -2.498 19.595 1.00 86.81 109 ALA A O 1
ATOM 763 N N . SER A 1 110 ? -15.969 -1.412 17.658 1.00 85.12 110 SER A N 1
ATOM 764 C CA . SER A 1 110 ? -14.577 -0.987 17.452 1.00 85.12 110 SER A CA 1
ATOM 765 C C . SER A 1 110 ? -14.103 0.061 18.464 1.00 85.12 110 SER A C 1
ATOM 767 O O . SER A 1 110 ? -12.903 0.260 18.634 1.00 85.12 110 SER A O 1
ATOM 769 N N . GLY A 1 111 ? -15.031 0.769 19.121 1.00 86.50 111 GLY A N 1
ATOM 770 C CA . GLY A 1 111 ? -14.701 1.861 20.040 1.00 86.50 111 GLY A CA 1
ATOM 771 C C . GLY A 1 111 ? -14.091 3.094 19.360 1.00 86.50 111 GLY A C 1
ATOM 772 O O . GLY A 1 111 ? -13.583 3.976 20.054 1.00 86.50 111 GLY A O 1
ATOM 773 N N . VAL A 1 112 ? -14.136 3.179 18.024 1.00 88.81 112 VAL A N 1
ATOM 774 C CA . VAL A 1 112 ? -13.613 4.320 17.263 1.00 88.81 112 VAL A CA 1
ATOM 775 C C . VAL A 1 112 ? -14.470 5.567 17.535 1.00 88.81 112 VAL A C 1
ATOM 777 O 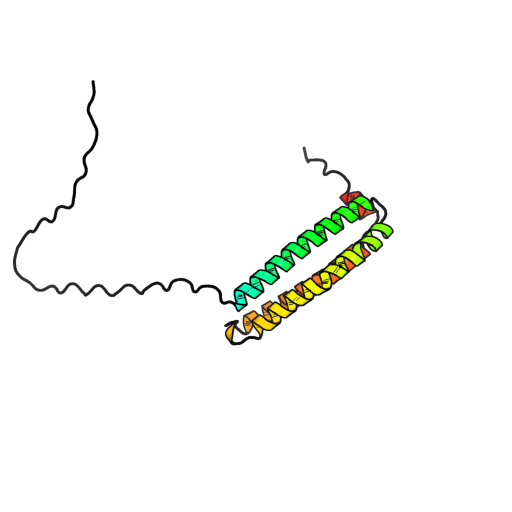O . VAL A 1 112 ? -15.676 5.552 17.272 1.00 88.81 112 VAL A O 1
ATOM 780 N N . PRO A 1 113 ? -13.886 6.674 18.033 1.00 89.94 113 PRO A N 1
ATOM 781 C CA . PRO A 1 113 ? -14.631 7.907 18.263 1.00 89.94 113 PRO A CA 1
ATOM 782 C C . PRO A 1 113 ? -15.036 8.572 16.940 1.00 89.94 113 PRO A C 1
ATOM 784 O O . PRO A 1 113 ? -14.347 8.445 15.926 1.00 89.94 113 PRO A O 1
ATOM 787 N N . ALA A 1 114 ? -16.128 9.341 16.954 1.00 87.44 114 ALA A N 1
ATOM 788 C CA . ALA A 1 114 ? -16.659 10.003 15.760 1.00 87.44 114 ALA A CA 1
ATOM 789 C C . ALA A 1 114 ? -15.629 10.932 15.086 1.00 87.44 114 ALA A C 1
ATOM 791 O O . ALA A 1 114 ? -15.543 10.972 13.857 1.00 87.44 114 ALA A O 1
ATOM 792 N N . GLU A 1 115 ? -14.787 11.628 15.861 1.00 87.81 115 GLU A N 1
ATOM 793 C CA . GLU A 1 115 ? -13.698 12.435 15.294 1.00 87.81 115 GLU A CA 1
ATOM 794 C C . GLU A 1 115 ? -12.650 11.596 14.541 1.00 87.81 115 GLU A C 1
ATOM 796 O O . GLU A 1 115 ? -12.088 12.061 13.547 1.00 87.81 115 GLU A O 1
ATOM 801 N N . ALA A 1 116 ? -12.397 10.356 14.973 1.00 90.25 116 ALA A N 1
ATOM 802 C CA . ALA A 1 116 ? -11.478 9.446 14.289 1.00 90.25 116 ALA A CA 1
ATOM 803 C C . ALA A 1 116 ? -12.110 8.825 13.037 1.00 90.25 116 ALA A C 1
ATOM 805 O O . ALA A 1 116 ? -11.404 8.614 12.053 1.00 90.25 116 ALA A O 1
ATOM 806 N N . GLN A 1 117 ? -13.431 8.613 13.010 1.00 90.19 117 GLN A N 1
ATOM 807 C CA . GLN A 1 117 ? -14.127 8.133 11.808 1.00 90.19 117 GLN A CA 1
ATOM 808 C C . GLN A 1 117 ? -13.912 9.069 10.612 1.00 90.19 117 GLN A C 1
ATOM 810 O O . GLN A 1 117 ? -13.679 8.602 9.499 1.00 90.19 117 GLN A O 1
ATOM 815 N N . ALA A 1 118 ? -13.914 10.388 10.835 1.00 90.44 118 ALA A N 1
ATOM 816 C CA . ALA A 1 118 ? -13.634 11.362 9.781 1.00 90.44 118 ALA A CA 1
ATOM 817 C C . ALA A 1 118 ? -12.196 11.250 9.241 1.00 90.44 118 ALA A C 1
ATOM 819 O O . ALA A 1 118 ? -11.979 11.382 8.036 1.00 90.44 118 ALA A O 1
ATOM 820 N N . GLN A 1 119 ? -11.216 10.976 10.108 1.00 92.38 119 GLN A N 1
ATOM 821 C CA . GLN A 1 119 ? -9.825 10.757 9.694 1.00 92.38 119 GLN A CA 1
ATOM 822 C C . GLN A 1 119 ? -9.667 9.439 8.930 1.00 92.38 119 GLN A C 1
ATOM 824 O O . GLN A 1 119 ? -9.000 9.407 7.896 1.00 92.38 119 GLN A O 1
ATOM 829 N N . ILE A 1 120 ? -10.338 8.374 9.378 1.00 93.38 120 ILE A N 1
ATOM 830 C CA . ILE A 1 120 ? -10.355 7.086 8.674 1.00 93.38 120 ILE A CA 1
ATOM 831 C C . ILE A 1 120 ? -10.998 7.246 7.295 1.00 93.38 120 ILE A C 1
ATOM 833 O O . ILE A 1 120 ? -10.440 6.767 6.315 1.00 93.38 120 ILE A O 1
ATOM 837 N N . ALA A 1 121 ? -12.106 7.982 7.180 1.00 93.44 121 ALA A N 1
ATOM 838 C CA . ALA A 1 121 ? -12.749 8.254 5.895 1.00 93.44 121 ALA A CA 1
ATOM 839 C C . ALA A 1 121 ? -11.816 8.990 4.914 1.00 93.44 121 ALA A C 1
ATOM 841 O O . ALA A 1 121 ? -11.785 8.665 3.725 1.00 93.44 121 ALA A O 1
ATOM 842 N N . GLN A 1 122 ? -11.015 9.945 5.401 1.00 94.19 122 GLN A N 1
ATOM 843 C CA . GLN A 1 122 ? -9.984 10.591 4.584 1.00 94.19 122 GLN A CA 1
ATOM 844 C C . GLN A 1 122 ? -8.894 9.597 4.167 1.00 94.19 122 GLN A C 1
ATOM 846 O O . GLN A 1 122 ? -8.547 9.545 2.990 1.00 94.19 122 GLN A O 1
ATOM 851 N N . GLY A 1 123 ? -8.394 8.775 5.094 1.00 93.81 123 GLY A N 1
ATOM 852 C CA . GLY A 1 123 ? -7.406 7.732 4.798 1.00 93.81 123 GLY A CA 1
ATOM 853 C C . GLY A 1 123 ? -7.902 6.724 3.757 1.00 93.81 123 GLY A C 1
ATOM 854 O O . GLY A 1 123 ? -7.198 6.428 2.796 1.00 93.81 123 GLY A O 1
ATOM 855 N N . VAL A 1 124 ? -9.152 6.280 3.877 1.00 95.62 124 VAL A N 1
ATOM 856 C CA . VAL A 1 124 ? -9.844 5.412 2.913 1.00 95.62 124 VAL A CA 1
ATOM 857 C C . VAL A 1 124 ? -9.880 6.044 1.521 1.00 95.62 124 VAL A C 1
ATOM 859 O O . VAL A 1 124 ? -9.564 5.381 0.531 1.00 95.62 124 VAL A O 1
ATOM 862 N N . ALA A 1 125 ? -10.213 7.335 1.425 1.00 94.75 125 ALA A N 1
ATOM 863 C CA . ALA A 1 125 ? -10.201 8.048 0.151 1.00 94.75 125 ALA A CA 1
ATOM 864 C C . ALA A 1 125 ? -8.788 8.113 -0.457 1.00 94.75 125 ALA A C 1
ATOM 866 O O . ALA A 1 125 ? -8.638 7.948 -1.671 1.00 94.75 125 ALA A O 1
ATOM 867 N N . GLN A 1 126 ? -7.753 8.293 0.370 1.00 94.06 126 GLN A N 1
ATOM 868 C CA . GLN A 1 126 ? -6.362 8.274 -0.090 1.00 94.06 126 GLN A CA 1
ATOM 869 C C . GLN A 1 126 ? -5.949 6.891 -0.599 1.00 94.06 126 GLN A C 1
ATOM 871 O O . GLN A 1 126 ? -5.418 6.795 -1.703 1.00 94.06 126 GLN A O 1
ATOM 876 N N . ILE A 1 127 ? -6.263 5.822 0.140 1.00 94.81 127 ILE A N 1
ATOM 877 C CA . ILE A 1 127 ? -5.971 4.433 -0.253 1.00 94.81 127 ILE A CA 1
ATOM 878 C C . ILE A 1 127 ? -6.584 4.124 -1.623 1.00 94.81 127 ILE A C 1
ATOM 880 O O . ILE A 1 127 ? -5.881 3.677 -2.529 1.00 94.81 127 ILE A O 1
ATOM 884 N N . ARG A 1 128 ? -7.867 4.455 -1.821 1.00 94.69 128 ARG A N 1
ATOM 885 C CA . ARG A 1 128 ? -8.562 4.264 -3.110 1.00 94.69 128 ARG A CA 1
ATOM 886 C C . ARG A 1 128 ? -7.979 5.106 -4.245 1.00 94.69 128 ARG A C 1
ATOM 888 O O . ARG A 1 128 ? -8.121 4.754 -5.416 1.00 94.69 128 ARG A O 1
ATOM 895 N N . SER A 1 129 ? -7.322 6.214 -3.916 1.00 93.81 129 SER A N 1
ATOM 896 C CA . SER A 1 129 ? -6.710 7.105 -4.902 1.00 93.81 129 SER A CA 1
ATOM 897 C C . SER A 1 129 ? -5.335 6.622 -5.368 1.00 93.81 129 SER A C 1
ATOM 899 O O . SER A 1 129 ? -4.929 6.990 -6.470 1.00 93.81 129 SER A O 1
ATOM 901 N N . VAL A 1 130 ? -4.634 5.779 -4.594 1.00 92.56 130 VAL A N 1
ATOM 902 C CA . VAL A 1 130 ? -3.271 5.306 -4.915 1.00 92.56 130 VAL A CA 1
ATOM 903 C C . VAL A 1 130 ? -3.162 4.723 -6.329 1.00 92.56 130 VAL A C 1
ATOM 905 O O . VAL A 1 130 ? -2.303 5.190 -7.084 1.00 92.56 130 VAL A O 1
ATOM 908 N N . PRO A 1 131 ? -4.023 3.780 -6.762 1.00 91.88 131 PRO A N 1
ATOM 909 C CA . PRO A 1 131 ? -3.906 3.216 -8.104 1.00 91.88 131 PRO A CA 1
ATOM 910 C C . PRO A 1 131 ? -4.113 4.266 -9.202 1.00 91.88 131 PRO A C 1
ATOM 912 O O . PRO A 1 131 ? -3.381 4.281 -10.187 1.00 91.88 131 PRO A O 1
ATOM 915 N N . THR A 1 132 ? -5.077 5.177 -9.041 1.00 94.00 132 THR A N 1
ATOM 916 C CA . THR A 1 132 ? -5.332 6.245 -10.022 1.00 94.00 132 THR A CA 1
ATOM 917 C C . THR A 1 132 ? -4.150 7.207 -10.105 1.00 94.00 132 THR A C 1
ATOM 919 O O . THR A 1 132 ? -3.644 7.433 -11.199 1.00 94.00 132 THR A O 1
ATOM 922 N N . MET A 1 133 ? -3.630 7.669 -8.962 1.00 93.31 133 MET A N 1
ATOM 923 C CA . MET A 1 133 ? -2.434 8.519 -8.916 1.00 93.31 133 MET A CA 1
ATOM 924 C C . MET A 1 133 ? -1.231 7.853 -9.589 1.00 93.31 133 MET A C 1
ATOM 926 O O . MET A 1 133 ? -0.433 8.525 -10.242 1.00 93.31 133 MET A O 1
ATOM 930 N N . MET A 1 134 ? -1.083 6.532 -9.459 1.00 93.06 134 MET A N 1
ATOM 931 C CA . MET A 1 134 ? -0.006 5.813 -10.134 1.0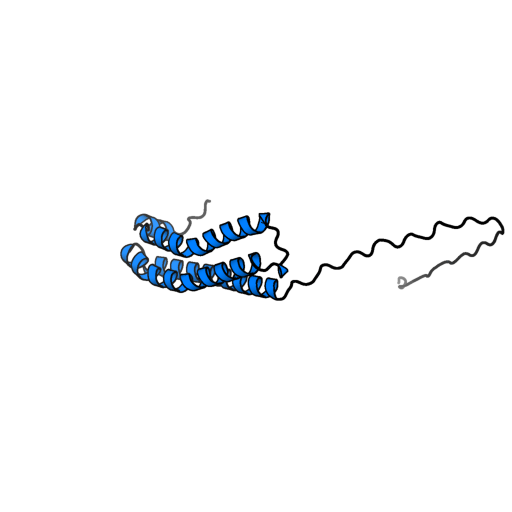0 93.06 134 MET A CA 1
ATOM 932 C C . MET A 1 134 ? -0.221 5.757 -11.648 1.00 93.06 134 MET A C 1
ATOM 934 O O . MET A 1 134 ? 0.716 6.003 -12.405 1.00 93.06 134 MET A O 1
ATOM 938 N N . ARG A 1 135 ? -1.454 5.500 -12.105 1.00 93.19 135 ARG A N 1
ATOM 939 C CA . ARG A 1 135 ? -1.796 5.539 -13.537 1.00 93.19 135 ARG A CA 1
ATOM 940 C C . ARG A 1 135 ? -1.552 6.915 -14.145 1.00 93.19 135 ARG A C 1
ATOM 942 O O . ARG A 1 135 ? -1.011 6.984 -15.245 1.00 93.19 135 ARG A O 1
ATOM 949 N N . ASP A 1 136 ? -1.894 7.984 -13.432 1.00 94.38 136 ASP A N 1
ATOM 950 C CA . ASP A 1 136 ? -1.639 9.356 -13.877 1.00 94.38 136 ASP A CA 1
ATOM 951 C C . ASP A 1 136 ? -0.134 9.639 -13.986 1.00 94.38 136 ASP A C 1
ATOM 953 O O . ASP A 1 136 ? 0.324 10.141 -15.011 1.00 94.38 136 ASP A O 1
ATOM 957 N N . GLN A 1 137 ? 0.660 9.247 -12.983 1.00 91.62 137 GLN A N 1
ATOM 958 C CA . GLN A 1 137 ? 2.124 9.377 -13.029 1.00 91.62 137 GLN A CA 1
ATOM 959 C C . GLN A 1 137 ? 2.747 8.580 -14.181 1.00 91.62 137 GLN A C 1
ATOM 961 O O . GLN A 1 137 ? 3.660 9.064 -14.848 1.00 91.62 137 GLN A O 1
ATOM 966 N N . ILE A 1 138 ? 2.247 7.370 -14.439 1.00 93.00 138 ILE A N 1
ATOM 967 C CA . ILE A 1 138 ? 2.675 6.549 -15.576 1.00 93.00 138 ILE A CA 1
ATOM 968 C C . ILE A 1 138 ? 2.311 7.244 -16.891 1.00 93.00 138 ILE A C 1
ATOM 970 O O . ILE A 1 138 ? 3.169 7.373 -17.759 1.00 93.00 138 ILE A O 1
ATOM 974 N N . GLY A 1 139 ? 1.076 7.732 -17.033 1.00 90.81 139 GLY A N 1
ATOM 975 C CA . GLY A 1 139 ? 0.604 8.421 -18.239 1.00 90.81 139 GLY A CA 1
ATOM 976 C C . GLY A 1 139 ? 1.352 9.721 -18.546 1.00 90.81 139 GLY A C 1
ATOM 977 O O . GLY A 1 139 ? 1.416 10.133 -19.701 1.00 90.81 139 GLY A O 1
ATOM 978 N N . GLN A 1 140 ? 1.955 10.343 -17.532 1.00 91.12 140 GLN A N 1
ATOM 979 C CA . GLN A 1 140 ? 2.792 11.536 -17.674 1.00 91.12 140 GLN A CA 1
ATOM 980 C C . GLN A 1 140 ? 4.272 11.226 -17.936 1.00 91.12 140 GLN A C 1
ATOM 982 O O . GLN A 1 140 ? 5.038 12.160 -18.156 1.00 91.12 140 GLN A O 1
ATOM 987 N N . ALA A 1 141 ? 4.690 9.955 -17.921 1.00 89.81 141 ALA A N 1
ATOM 988 C CA . ALA A 1 141 ? 6.091 9.591 -18.098 1.00 89.81 141 ALA A CA 1
ATOM 989 C C . ALA A 1 141 ? 6.605 10.001 -19.486 1.00 89.81 141 ALA A C 1
ATOM 991 O O . ALA A 1 141 ? 6.109 9.523 -20.510 1.00 89.81 141 ALA A O 1
ATOM 992 N N . THR A 1 142 ? 7.634 10.846 -19.510 1.00 90.31 142 THR A N 1
ATOM 993 C CA . THR A 1 142 ? 8.352 11.250 -20.720 1.00 90.31 142 THR A CA 1
ATOM 994 C C . THR A 1 142 ? 9.642 10.444 -20.904 1.00 90.31 142 THR A C 1
ATOM 996 O O . THR A 1 142 ? 10.217 9.948 -19.929 1.00 90.31 142 THR A O 1
ATOM 999 N N . PRO A 1 143 ? 10.159 10.337 -22.142 1.00 87.19 143 PRO A N 1
ATOM 1000 C CA . PRO A 1 143 ? 11.462 9.725 -22.400 1.00 87.19 143 PRO A CA 1
ATOM 1001 C C . PRO A 1 143 ? 12.594 10.339 -21.562 1.00 87.19 143 PRO A C 1
ATOM 1003 O O . PRO A 1 143 ? 13.463 9.616 -21.084 1.00 87.19 143 PRO A O 1
ATOM 1006 N N . GLU A 1 144 ? 12.563 11.656 -21.327 1.00 84.12 144 GLU A N 1
ATOM 1007 C CA . GLU A 1 144 ? 13.549 12.367 -20.500 1.00 84.12 144 GLU A CA 1
ATOM 1008 C C . GLU A 1 144 ? 13.490 11.941 -19.026 1.00 84.12 144 GLU A C 1
ATOM 1010 O O . GLU A 1 144 ? 14.532 11.726 -18.407 1.00 84.12 144 GLU A O 1
ATOM 1015 N N . GLN A 1 145 ? 12.288 11.754 -18.466 1.00 84.38 145 GLN A N 1
ATOM 1016 C CA . GLN A 1 145 ? 12.114 11.254 -17.096 1.00 84.38 145 GLN A CA 1
ATOM 1017 C C . GLN A 1 145 ? 12.589 9.803 -16.956 1.00 84.38 145 GLN A C 1
ATOM 1019 O O . GLN A 1 145 ? 13.225 9.445 -15.962 1.00 84.38 145 GLN A O 1
ATOM 1024 N N . LEU A 1 146 ? 12.312 8.967 -17.958 1.00 84.69 146 LEU A N 1
ATOM 1025 C CA . LEU A 1 146 ? 12.727 7.564 -17.962 1.00 84.69 146 LEU A CA 1
ATOM 1026 C C . LEU A 1 146 ? 14.243 7.420 -18.135 1.00 84.69 146 LEU A C 1
ATOM 1028 O O . LEU A 1 146 ? 14.848 6.579 -17.469 1.00 84.69 146 LEU A O 1
ATOM 1032 N N . ALA A 1 147 ? 14.860 8.265 -18.964 1.00 76.56 147 ALA A N 1
ATOM 1033 C CA . ALA A 1 147 ? 16.307 8.319 -19.152 1.00 76.56 147 ALA A CA 1
ATOM 1034 C C . ALA A 1 147 ? 17.034 8.886 -17.919 1.00 76.56 147 ALA A C 1
ATOM 1036 O O . ALA A 1 147 ? 18.058 8.342 -17.506 1.00 76.56 147 ALA A O 1
ATOM 1037 N N . GLY A 1 148 ? 16.488 9.928 -17.283 1.00 69.94 148 GLY A N 1
ATOM 1038 C CA . GLY A 1 148 ? 17.039 10.513 -16.054 1.00 69.94 148 GLY A CA 1
ATOM 1039 C C . GLY A 1 148 ? 17.019 9.554 -14.860 1.00 69.94 148 GLY A C 1
ATOM 1040 O O . GLY A 1 148 ? 17.919 9.593 -14.027 1.00 69.94 148 GLY A O 1
ATOM 1041 N N . ALA A 1 149 ? 16.049 8.637 -14.811 1.00 64.31 149 ALA A N 1
ATOM 1042 C CA . ALA A 1 149 ? 15.976 7.585 -13.797 1.00 64.31 149 ALA A CA 1
ATOM 1043 C C . ALA A 1 149 ? 16.954 6.411 -14.030 1.00 64.31 149 ALA A C 1
ATOM 1045 O O . ALA A 1 149 ? 17.111 5.576 -13.143 1.00 64.31 149 ALA A O 1
ATOM 1046 N N . GLN A 1 150 ? 17.583 6.324 -15.210 1.00 58.66 150 GLN A N 1
ATOM 1047 C CA . GLN A 1 150 ? 18.528 5.261 -15.592 1.00 58.66 150 GLN A CA 1
ATOM 1048 C C . GLN A 1 150 ? 19.997 5.689 -15.519 1.00 58.66 150 GLN A C 1
ATOM 1050 O O . GLN A 1 150 ? 20.886 4.845 -15.640 1.00 58.66 150 GLN A O 1
ATOM 1055 N N . ALA A 1 151 ? 20.279 6.977 -15.309 1.00 50.44 151 ALA A N 1
ATOM 1056 C CA . ALA A 1 151 ? 21.637 7.415 -15.028 1.00 50.44 151 ALA A CA 1
ATOM 1057 C C . ALA A 1 151 ? 22.068 6.831 -13.668 1.00 50.44 151 ALA A C 1
ATOM 1059 O O . ALA A 1 151 ? 21.368 7.054 -12.676 1.00 50.44 151 ALA A O 1
ATOM 1060 N N . PRO A 1 152 ? 23.193 6.089 -13.575 1.00 48.88 152 PRO A N 1
ATOM 1061 C CA . PRO A 1 152 ? 23.724 5.719 -12.273 1.00 48.88 152 PRO A CA 1
ATOM 1062 C C . PRO A 1 152 ? 23.951 7.013 -11.499 1.00 48.88 152 PRO A C 1
ATOM 1064 O O . PRO A 1 152 ? 24.539 7.954 -12.036 1.00 48.88 152 PRO A O 1
ATOM 1067 N N . ALA A 1 153 ? 23.459 7.069 -10.261 1.00 47.50 153 ALA A N 1
ATOM 1068 C CA . ALA A 1 153 ? 23.780 8.143 -9.339 1.00 47.50 153 ALA A CA 1
ATOM 1069 C C . ALA A 1 153 ? 25.308 8.266 -9.287 1.00 47.50 153 ALA A C 1
ATOM 1071 O O . ALA A 1 153 ? 25.991 7.440 -8.680 1.00 47.50 153 ALA A O 1
ATOM 1072 N N . ALA A 1 154 ? 25.857 9.256 -9.989 1.00 46.12 154 ALA A N 1
ATOM 1073 C CA . ALA A 1 154 ? 27.243 9.633 -9.825 1.00 46.12 154 ALA A CA 1
ATOM 1074 C C . ALA A 1 154 ? 27.364 10.086 -8.370 1.00 46.12 154 ALA A C 1
ATOM 1076 O O . ALA A 1 154 ? 26.738 11.069 -7.971 1.00 46.12 154 ALA A O 1
ATOM 1077 N N . ALA A 1 155 ? 28.079 9.301 -7.565 1.00 37.72 155 ALA A N 1
ATOM 1078 C CA . ALA A 1 155 ? 28.328 9.616 -6.170 1.00 37.72 155 ALA A CA 1
ATOM 1079 C C . ALA A 1 155 ? 28.881 11.051 -6.072 1.00 37.72 155 ALA A C 1
ATOM 1081 O O . ALA A 1 155 ? 29.831 11.364 -6.798 1.00 37.72 155 ALA A O 1
ATOM 1082 N N . PRO A 1 156 ? 28.316 11.928 -5.222 1.00 47.62 156 PRO A N 1
ATOM 1083 C CA . PRO A 1 156 ? 28.987 13.176 -4.898 1.00 47.62 156 PRO A CA 1
ATOM 1084 C C . PRO A 1 156 ? 30.322 12.818 -4.234 1.00 47.62 156 PRO A C 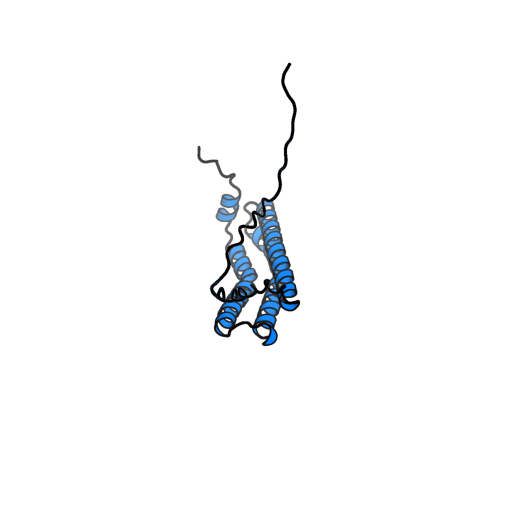1
ATOM 1086 O O . PRO A 1 156 ? 30.345 12.074 -3.252 1.00 47.62 156 PRO A O 1
ATOM 1089 N N . GLN A 1 157 ? 31.419 13.271 -4.845 1.00 47.00 157 GLN A N 1
ATOM 1090 C CA . GLN A 1 157 ? 32.762 13.201 -4.266 1.00 47.00 157 GLN A CA 1
ATOM 1091 C C . GLN A 1 157 ? 32.886 14.143 -3.073 1.00 47.00 157 GLN A C 1
ATOM 1093 O O . GLN A 1 157 ? 32.286 15.241 -3.137 1.00 47.00 157 GLN A O 1
#

pLDDT: mean 79.25, std 20.1, range [35.5, 96.94]

Foldseek 3Di:
DDDDDDDDDDDDPDDDDDDDDDDPPPDPDPDPPDDDDDDDDPLVVVLVVLVVVLVVLVVVLVVVLVVQLVVCQLPLVSSLVSSLVSLVVSLVSLLVSLVSLLVLLPDVVNVRDPVVNVVSNVVSVVSNCVSVVVNVVSVPDHSVNSNVVPPPPPDDD

Sequence (157 aa):
MRLVTLATATAALALMAAPALAQEAPAAQPAPAQAAPAAPSPAEAAIQAEAEKFEAGVEQMQAELVALRTAAGADAAKYQADSQPVVARYQPQADAFADALTAFAADPASGVPAEAQAQIAQGVAQIRSVPTMMRDQIGQATPEQLAGAQAPAAAPQ

Radius of gyration: 31.89 Å; chains: 1; bounding box: 70×32×100 Å